Protein AF-A0A1E5GGZ9-F1 (afdb_monomer_lite)

Foldseek 3Di:
DDDDDDDDDDDDDPDDDVVVVVVVVVVVVVVVVVVVVVVVVVVVVVVVVVVVVLVVLLVVLVVLLCVQALDNVLFFGQLPDDPVSLVVSLVSLVPRPPPVSSVVSVVSSVVVNLLRVLSVLCVQFWDPQADRSRAGDLDTHGDPPHDPVSLVVSQVSLVVCVPPDPRSVSSNSNSVD

Secondary structure (DSSP, 8-state):
-----------------HHHHHHHHHHHHHHHHHHHHHHHHHHHHHHHHHHHHHHHHHHHHHHHHHTTBSSTTS-SB-TT--HHHHHHHHHHHTT-S-HHHHHHHHHHHHHHHHHHHHHHHHHHHEES-B-TTSPBPTTPEEPTT--HHHHHHHHHHHHTTTTT-HHHHHHHHHHT-

Organism: NCBI:txid903984

pLDDT: mean 81.41, std 13.01, range [39.62, 95.0]

Radius of gyration: 37.83 Å; chains: 1; bounding box: 65×24×135 Å

Sequence (177 aa):
MSYIRKEVRRKKTKKINYKKLLVILSALVMIMTISIGFLYSKKRNQEILSTQVVQETIEKSDSSIASLFVDDEQIFLKPNVTMGQLSQQRVEVDKIENKMEKEQQLKVLEEASDKCYILATLTNLYQDAIRTDGTIAEHAQLKSGASIENTKTLKKVVEANQEKDDFYQQVWVLLTK

InterPro domains:
  IPR041295 MapZ, extracellular domain 1 [PF18041] (45-154)

Structure (mmCIF, N/CA/C/O backbone):
data_AF-A0A1E5GGZ9-F1
#
_entry.id   AF-A0A1E5GGZ9-F1
#
loop_
_atom_site.group_PDB
_atom_site.id
_atom_site.type_symbol
_atom_site.label_atom_id
_atom_site.label_alt_id
_atom_site.label_comp_id
_atom_site.label_asym_id
_atom_site.label_entity_id
_atom_site.label_seq_id
_atom_site.pdbx_PDB_ins_code
_atom_site.Cartn_x
_atom_site.Cartn_y
_atom_site.Cartn_z
_atom_site.occupancy
_atom_site.B_iso_or_equiv
_atom_site.auth_seq_id
_atom_site.auth_comp_id
_atom_site.auth_asym_id
_atom_site.auth_atom_id
_atom_site.pdbx_PDB_model_num
ATOM 1 N N . MET A 1 1 ? -44.194 13.680 109.880 1.00 39.62 1 MET A N 1
ATOM 2 C CA . MET A 1 1 ? -43.408 12.772 109.014 1.00 39.62 1 MET A CA 1
ATOM 3 C C . MET A 1 1 ? -44.154 12.595 107.699 1.00 39.62 1 MET A C 1
ATOM 5 O O . MET A 1 1 ? -45.273 12.105 107.714 1.00 39.62 1 MET A O 1
ATOM 9 N N . SER A 1 2 ? -43.585 13.109 106.607 1.00 43.19 2 SER A N 1
ATOM 10 C CA . SER A 1 2 ? -44.206 13.222 105.279 1.00 43.19 2 SER A CA 1
ATOM 11 C C . SER A 1 2 ? -43.794 12.042 104.391 1.00 43.19 2 SER A C 1
ATOM 13 O O . SER A 1 2 ? -42.605 11.743 104.293 1.00 43.19 2 SER A O 1
ATOM 15 N N . TYR A 1 3 ? -44.754 11.363 103.758 1.00 43.00 3 TYR A N 1
ATOM 16 C CA . TYR A 1 3 ? -44.488 10.253 102.838 1.00 43.00 3 TYR A CA 1
ATOM 17 C C . TYR A 1 3 ? -44.267 10.781 101.414 1.00 43.00 3 TYR A C 1
ATOM 19 O O . TYR A 1 3 ? -45.208 11.180 100.731 1.00 43.00 3 TYR A O 1
ATOM 27 N N . ILE A 1 4 ? -43.016 10.752 100.945 1.00 49.69 4 ILE A N 1
ATOM 28 C CA . ILE A 1 4 ? -42.650 11.066 99.557 1.00 49.69 4 ILE A CA 1
ATOM 29 C C . ILE A 1 4 ? -42.914 9.831 98.684 1.00 49.69 4 ILE A C 1
ATOM 31 O O . ILE A 1 4 ? -42.223 8.816 98.784 1.00 49.69 4 ILE A O 1
ATOM 35 N N . ARG A 1 5 ? -43.914 9.916 97.803 1.00 49.81 5 ARG A N 1
ATOM 36 C CA . ARG A 1 5 ? -44.244 8.887 96.807 1.00 49.81 5 ARG A CA 1
ATOM 37 C C . ARG A 1 5 ? -43.298 9.040 95.599 1.00 49.81 5 ARG A C 1
ATOM 39 O O . ARG A 1 5 ? -43.390 10.014 94.862 1.00 49.81 5 ARG A O 1
ATOM 46 N N . LYS A 1 6 ? -42.366 8.097 95.404 1.00 50.44 6 LYS A N 1
ATOM 47 C CA . LYS A 1 6 ? -41.472 8.045 94.227 1.00 50.44 6 LYS A CA 1
ATOM 48 C C . LYS A 1 6 ? -42.241 7.563 92.992 1.00 50.44 6 LYS A C 1
ATOM 50 O O . LYS A 1 6 ? -42.609 6.394 92.903 1.00 50.44 6 LYS A O 1
ATOM 55 N N . GLU A 1 7 ? -42.441 8.448 92.023 1.00 47.91 7 GLU A N 1
ATOM 56 C CA . GLU A 1 7 ? -42.975 8.114 90.701 1.00 47.91 7 GLU A CA 1
ATOM 57 C C . GLU A 1 7 ? -41.872 7.535 89.801 1.00 47.91 7 GLU A C 1
ATOM 59 O O . GLU A 1 7 ? -40.962 8.230 89.347 1.00 47.91 7 GLU A O 1
ATOM 64 N N . VAL A 1 8 ? -41.944 6.232 89.529 1.00 52.12 8 VAL A N 1
ATOM 65 C CA . VAL A 1 8 ? -41.054 5.547 88.583 1.00 52.12 8 VAL A CA 1
ATOM 66 C C . VAL A 1 8 ? -41.620 5.709 87.169 1.00 52.12 8 VAL A C 1
ATOM 68 O O . VAL A 1 8 ? -42.516 4.974 86.753 1.00 52.12 8 VAL A O 1
ATOM 71 N N . ARG A 1 9 ? -41.089 6.666 86.395 1.00 53.84 9 ARG A N 1
ATOM 72 C CA . ARG A 1 9 ? -41.392 6.798 84.958 1.00 53.84 9 ARG A CA 1
ATOM 73 C C . ARG A 1 9 ? -40.788 5.621 84.182 1.00 53.84 9 ARG A C 1
ATOM 75 O O . ARG A 1 9 ? -39.596 5.603 83.882 1.00 53.84 9 ARG A O 1
ATOM 82 N N . ARG A 1 10 ? -41.615 4.637 83.814 1.00 49.34 10 ARG A N 1
ATOM 83 C CA . ARG A 1 10 ? -41.230 3.547 82.899 1.00 49.34 10 ARG A CA 1
ATOM 84 C C . ARG A 1 10 ? -41.026 4.099 81.480 1.00 49.34 10 ARG A C 1
ATOM 86 O O . ARG A 1 10 ? -41.991 4.467 80.811 1.00 49.34 10 ARG A O 1
ATOM 93 N N . LYS A 1 11 ? -39.779 4.125 80.994 1.00 53.91 11 LYS A N 1
ATOM 94 C CA . LYS A 1 11 ? -39.467 4.334 79.568 1.00 53.91 11 LYS A CA 1
ATOM 95 C C . LYS A 1 11 ? -40.045 3.164 78.759 1.00 53.91 11 LYS A C 1
ATOM 97 O O . LYS A 1 11 ? -39.612 2.028 78.924 1.00 53.91 11 LYS A O 1
ATOM 102 N N . LYS A 1 12 ? -41.023 3.433 77.887 1.00 48.62 12 LYS A N 1
ATOM 103 C CA . LYS A 1 12 ? -41.531 2.458 76.906 1.00 48.62 12 LYS A CA 1
ATOM 104 C C . LYS A 1 12 ? -40.430 2.164 75.884 1.00 48.62 12 LYS A C 1
ATOM 106 O O . LYS A 1 12 ? -40.115 3.013 75.054 1.00 48.62 12 LYS A O 1
ATOM 111 N N . THR A 1 13 ? -39.858 0.967 75.922 1.00 58.72 13 THR A N 1
ATOM 112 C CA . THR A 1 13 ? -39.008 0.456 74.844 1.00 58.72 13 THR A CA 1
ATOM 113 C C . THR A 1 13 ? -39.896 0.112 73.644 1.00 58.72 13 THR A C 1
ATOM 115 O O . THR A 1 13 ? -40.803 -0.716 73.733 1.00 58.72 13 THR A O 1
ATOM 118 N N . LYS A 1 14 ? -39.688 0.795 72.509 1.00 58.09 14 LYS A N 1
ATOM 119 C CA . LYS A 1 14 ? -40.343 0.451 71.237 1.00 58.09 14 LYS A CA 1
ATOM 120 C C . LYS A 1 14 ? -39.906 -0.967 70.852 1.00 58.09 14 LYS A C 1
ATOM 122 O O . LYS A 1 14 ? -38.741 -1.178 70.533 1.00 58.09 14 LYS A O 1
ATOM 127 N N . LYS A 1 15 ? -40.830 -1.935 70.880 1.00 61.62 15 LYS A N 1
ATOM 128 C CA . LYS A 1 15 ? -40.598 -3.278 70.328 1.00 61.62 15 LYS A CA 1
ATOM 129 C C . LYS A 1 15 ? -40.349 -3.147 68.825 1.00 61.62 15 LYS A C 1
ATOM 131 O O . LYS A 1 15 ? -41.258 -2.795 68.074 1.00 61.62 15 LYS A O 1
ATOM 136 N N . ILE A 1 16 ? -39.114 -3.398 68.402 1.00 63.16 16 ILE A N 1
ATOM 137 C CA . ILE A 1 16 ? -38.745 -3.460 66.988 1.00 63.16 16 ILE A CA 1
ATOM 138 C C . ILE A 1 16 ? -39.475 -4.658 66.380 1.00 63.16 16 ILE A C 1
ATOM 140 O O . ILE A 1 16 ? -39.418 -5.771 66.900 1.00 63.16 16 ILE A O 1
ATOM 144 N N . ASN A 1 17 ? -40.220 -4.422 65.302 1.00 77.56 17 ASN A N 1
ATOM 145 C CA . ASN A 1 17 ? -40.987 -5.469 64.644 1.00 77.56 17 ASN A CA 1
ATOM 146 C C . ASN A 1 17 ? -40.100 -6.149 63.594 1.00 77.56 17 ASN A C 1
ATOM 148 O O . ASN A 1 17 ? -40.028 -5.706 62.447 1.00 77.56 17 ASN A O 1
ATOM 152 N N . TYR A 1 18 ? -39.404 -7.207 64.010 1.00 73.38 18 TYR A N 1
ATOM 153 C CA . TYR A 1 18 ? -38.423 -7.930 63.194 1.00 73.38 18 TYR A CA 1
ATOM 154 C C . TYR A 1 1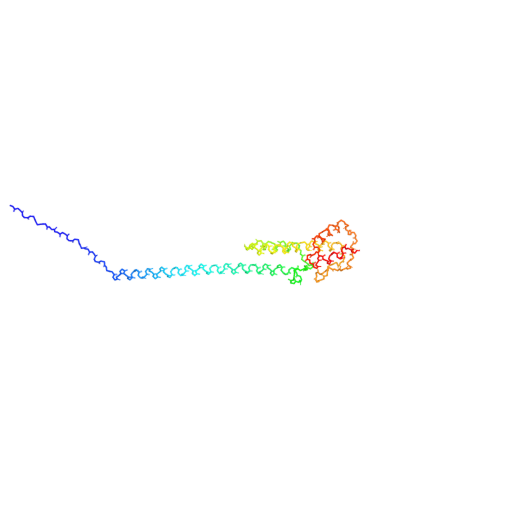8 ? -38.992 -8.448 61.866 1.00 73.38 18 TYR A C 1
ATOM 156 O O . TYR A 1 18 ? -38.265 -8.480 60.881 1.00 73.38 18 TYR A O 1
ATOM 164 N N . LYS A 1 19 ? -40.299 -8.744 61.784 1.00 74.50 19 LYS A N 1
ATOM 165 C CA . LYS A 1 19 ? -40.957 -9.094 60.512 1.00 74.50 19 LYS A CA 1
ATOM 166 C C . LYS A 1 19 ? -40.918 -7.946 59.499 1.00 74.50 19 LYS A C 1
ATOM 168 O O . LYS A 1 19 ? -40.622 -8.176 58.335 1.00 74.50 19 LYS A O 1
ATOM 173 N N . LYS A 1 20 ? -41.166 -6.704 59.936 1.00 72.38 20 LYS A N 1
ATOM 174 C CA . LYS A 1 20 ? -41.074 -5.521 59.059 1.00 72.38 20 LYS A CA 1
ATOM 175 C C . LYS A 1 20 ? -39.625 -5.227 58.669 1.00 72.38 20 LYS A C 1
ATOM 177 O O . LYS A 1 20 ? -39.370 -4.885 57.522 1.00 72.38 20 LYS A O 1
ATOM 182 N N . LEU A 1 21 ? -38.688 -5.403 59.603 1.00 75.75 21 LEU A N 1
ATOM 183 C CA . LEU A 1 21 ? -37.256 -5.228 59.342 1.00 75.75 21 LEU A CA 1
ATOM 184 C C . LEU A 1 21 ? -36.744 -6.232 58.293 1.00 75.75 21 LEU A C 1
ATOM 186 O O . LEU A 1 21 ? -36.010 -5.848 57.391 1.00 75.75 21 LEU A O 1
ATOM 190 N N . LEU A 1 22 ? -37.175 -7.494 58.382 1.00 75.75 22 LEU A N 1
ATOM 191 C CA . LEU A 1 22 ? -36.759 -8.568 57.476 1.00 75.75 22 LEU A CA 1
ATOM 192 C C . LEU A 1 22 ? -37.287 -8.363 56.047 1.00 75.75 22 LEU A C 1
ATOM 194 O O . LEU A 1 22 ? -36.547 -8.566 55.089 1.00 75.75 22 LEU A O 1
ATOM 198 N N . VAL A 1 23 ? -38.523 -7.871 55.899 1.00 75.81 23 VAL A N 1
ATOM 199 C CA . VAL A 1 23 ? -39.086 -7.491 54.590 1.00 75.81 23 VAL A CA 1
ATOM 200 C C . VAL A 1 23 ? -38.289 -6.343 53.961 1.00 75.81 23 VAL A C 1
ATOM 202 O O . VAL A 1 23 ? -37.915 -6.430 52.793 1.00 75.81 23 VAL A O 1
ATOM 205 N N . ILE A 1 24 ? -37.951 -5.309 54.739 1.00 76.31 24 ILE A N 1
ATOM 206 C CA . ILE A 1 24 ? -37.137 -4.178 54.259 1.00 76.31 24 ILE A CA 1
ATOM 207 C C . ILE A 1 24 ? -35.734 -4.646 53.842 1.00 76.31 24 ILE A C 1
ATOM 209 O O . ILE A 1 24 ? -35.237 -4.229 52.796 1.00 76.31 24 ILE A O 1
ATOM 213 N N . LEU A 1 25 ? -35.113 -5.547 54.612 1.00 74.56 25 LEU A N 1
ATOM 214 C CA . LEU A 1 25 ? -33.804 -6.110 54.274 1.00 74.56 25 LEU A CA 1
ATOM 215 C C . LEU A 1 25 ? -33.851 -6.907 52.961 1.00 74.56 25 LEU A C 1
ATOM 217 O O . LEU A 1 25 ? -32.978 -6.744 52.113 1.00 74.56 25 LEU A O 1
ATOM 221 N N . SER A 1 26 ? -34.888 -7.730 52.767 1.00 73.56 26 SER A N 1
ATOM 222 C CA . SER A 1 26 ? -35.053 -8.521 51.539 1.00 73.56 26 SER A CA 1
ATOM 223 C C . SER A 1 26 ? -35.252 -7.645 50.298 1.00 73.56 26 SER A C 1
ATOM 225 O O . SER A 1 26 ? -34.654 -7.912 49.256 1.00 73.56 26 SER A O 1
ATOM 227 N N . ALA A 1 27 ? -36.004 -6.546 50.426 1.00 75.19 27 ALA A N 1
ATOM 228 C CA . ALA A 1 27 ? -36.198 -5.581 49.350 1.00 75.19 27 ALA A CA 1
ATOM 229 C C . ALA A 1 27 ? -34.884 -4.874 48.974 1.00 75.19 27 ALA A C 1
ATOM 231 O O . ALA A 1 27 ? -34.585 -4.723 47.792 1.00 75.19 27 ALA A O 1
ATOM 232 N N . LEU A 1 28 ? -34.059 -4.506 49.961 1.00 73.69 28 LEU A N 1
ATOM 233 C CA . LEU A 1 28 ? -32.743 -3.903 49.719 1.00 73.69 28 LEU A CA 1
ATOM 234 C C . LEU A 1 28 ? -31.791 -4.849 48.976 1.00 73.69 28 LEU A C 1
ATOM 236 O O . LEU A 1 28 ? -31.107 -4.417 48.049 1.00 73.69 28 LEU A O 1
ATOM 240 N N . VAL A 1 29 ? -31.771 -6.136 49.332 1.00 75.00 29 VAL A N 1
ATOM 241 C CA . VAL A 1 29 ? -30.948 -7.145 48.638 1.00 75.00 29 VAL A CA 1
ATOM 242 C C . VAL A 1 29 ? -31.420 -7.351 47.194 1.00 75.00 29 VAL A C 1
ATOM 244 O O . VAL A 1 29 ? -30.595 -7.445 46.283 1.00 75.00 29 VAL A O 1
ATOM 247 N N . MET A 1 30 ? -32.734 -7.353 46.950 1.00 72.06 30 MET A N 1
ATOM 248 C CA . MET A 1 30 ? -33.287 -7.418 45.591 1.00 72.06 30 MET A CA 1
ATOM 249 C C . MET A 1 30 ? -32.882 -6.200 44.748 1.00 72.06 30 MET A C 1
ATOM 251 O O . MET A 1 30 ? -32.442 -6.349 43.612 1.00 72.06 30 MET A O 1
ATOM 255 N N . ILE A 1 31 ? -32.966 -4.992 45.311 1.00 73.75 31 ILE A N 1
ATOM 256 C CA . ILE A 1 31 ? -32.592 -3.759 44.601 1.00 73.75 31 ILE A CA 1
ATOM 257 C C . ILE A 1 31 ? -31.090 -3.749 44.283 1.00 73.75 31 ILE A C 1
ATOM 259 O O . ILE A 1 31 ? -30.701 -3.415 43.163 1.00 73.75 31 ILE A O 1
ATOM 263 N N . MET A 1 32 ? -30.245 -4.157 45.235 1.00 68.38 32 MET A N 1
ATOM 264 C CA . MET A 1 32 ? -28.794 -4.264 45.037 1.00 68.38 32 MET A CA 1
ATOM 265 C C . MET A 1 32 ? -28.446 -5.254 43.918 1.00 68.38 32 MET A C 1
ATOM 267 O O . MET A 1 32 ? -27.656 -4.928 43.035 1.00 68.38 32 MET A O 1
ATOM 271 N N . THR A 1 33 ? -29.061 -6.440 43.906 1.00 69.25 33 THR A N 1
ATOM 272 C CA . THR A 1 33 ? -28.777 -7.475 42.894 1.00 69.25 33 THR A CA 1
ATOM 273 C C . THR A 1 33 ? -29.232 -7.066 41.490 1.00 69.25 33 THR A C 1
ATOM 275 O O . THR A 1 33 ? -28.474 -7.248 40.536 1.00 69.25 33 THR A O 1
ATOM 278 N N . ILE A 1 34 ? -30.398 -6.421 41.352 1.00 72.50 34 ILE A N 1
ATOM 279 C CA . ILE A 1 34 ? -30.869 -5.862 40.069 1.00 72.50 34 ILE A CA 1
ATOM 280 C C . ILE A 1 34 ? -29.932 -4.747 39.577 1.00 72.50 34 ILE A C 1
ATOM 282 O O . ILE A 1 34 ? -29.565 -4.716 38.402 1.00 72.50 34 ILE A O 1
ATOM 286 N N . SER A 1 35 ? -29.498 -3.858 40.476 1.00 68.81 35 SER A N 1
ATOM 287 C CA . SER A 1 35 ? -28.619 -2.732 40.131 1.00 68.81 35 SER A CA 1
ATOM 288 C C . SER A 1 35 ? -27.242 -3.203 39.653 1.00 68.81 35 SER A C 1
ATOM 290 O O . SER A 1 35 ? -26.733 -2.704 38.650 1.00 68.81 35 SER A O 1
ATOM 292 N N . ILE A 1 36 ? -26.660 -4.203 40.325 1.00 69.88 36 ILE A N 1
ATOM 293 C CA . ILE A 1 36 ? -25.376 -4.808 39.937 1.00 69.88 36 ILE A CA 1
ATOM 294 C C . ILE A 1 36 ? -25.501 -5.514 38.579 1.00 69.88 36 ILE A C 1
ATOM 296 O O . ILE A 1 36 ? -24.643 -5.326 37.717 1.00 69.88 36 ILE A O 1
ATOM 300 N N . GLY A 1 37 ? -26.584 -6.267 38.351 1.00 66.50 37 GLY A N 1
ATOM 301 C CA . GLY A 1 37 ? -26.845 -6.921 37.064 1.00 66.50 37 GLY A CA 1
ATOM 302 C C . GLY A 1 37 ? -26.998 -5.926 35.908 1.00 66.50 37 GLY A C 1
ATOM 303 O O . GLY A 1 37 ? -26.435 -6.134 34.832 1.00 66.50 37 GLY A O 1
ATOM 304 N N . PHE A 1 38 ? -27.689 -4.807 36.141 1.00 69.12 38 PHE A N 1
ATOM 305 C CA . PHE A 1 38 ? -27.848 -3.740 35.151 1.00 69.12 38 PHE A CA 1
ATOM 306 C C . PHE A 1 38 ? -26.516 -3.053 34.810 1.00 69.12 38 PHE A C 1
ATOM 308 O O . PHE A 1 38 ? -26.203 -2.863 33.635 1.00 69.12 38 PHE A O 1
ATOM 315 N N . LEU A 1 39 ? -25.699 -2.732 35.818 1.00 66.12 39 LEU A N 1
ATOM 316 C CA . LEU A 1 39 ? -24.358 -2.167 35.624 1.00 66.12 39 LEU A CA 1
ATOM 317 C C . LEU A 1 39 ? -23.430 -3.124 34.867 1.00 66.12 39 LEU A C 1
ATOM 319 O O . LEU A 1 39 ? -22.737 -2.699 33.943 1.00 66.12 39 LEU A O 1
ATOM 323 N N . TYR A 1 40 ? -23.445 -4.410 35.223 1.00 63.47 40 TYR A N 1
ATOM 324 C CA . TYR A 1 40 ? -22.637 -5.429 34.555 1.00 63.47 40 TYR A CA 1
ATOM 325 C C . TYR A 1 40 ? -23.046 -5.608 33.084 1.00 63.47 40 TYR A C 1
ATOM 327 O O . TYR A 1 40 ? -22.190 -5.623 32.202 1.00 63.47 40 TYR A O 1
ATOM 335 N N . SER A 1 41 ? -24.354 -5.654 32.805 1.00 64.19 41 SER A N 1
ATOM 336 C CA . SER A 1 41 ? -24.895 -5.712 31.440 1.00 64.19 41 SER A CA 1
ATOM 337 C C . SER A 1 41 ? -24.514 -4.476 30.616 1.00 64.19 41 SER A C 1
ATOM 339 O O . SER A 1 41 ? -24.007 -4.602 29.503 1.00 64.19 41 SER A O 1
ATOM 341 N N . LYS A 1 42 ? -24.660 -3.270 31.184 1.00 72.44 42 LYS A N 1
ATOM 342 C CA . LYS A 1 42 ? -24.284 -2.016 30.515 1.00 72.44 42 LYS A CA 1
ATOM 343 C C . LYS A 1 42 ? -22.795 -1.971 30.160 1.00 72.44 42 LYS A C 1
ATOM 345 O O . LYS A 1 42 ? -22.462 -1.573 29.047 1.00 72.44 42 LYS A O 1
ATOM 350 N N . LYS A 1 43 ? -21.919 -2.397 31.078 1.00 67.75 43 LYS A N 1
ATOM 351 C CA . LYS A 1 43 ? -20.470 -2.445 30.841 1.00 67.75 43 LYS A CA 1
ATOM 352 C C . LYS A 1 43 ? -20.115 -3.430 29.724 1.00 67.75 43 LYS A C 1
ATOM 354 O O . LYS A 1 43 ? -19.414 -3.049 28.795 1.00 67.75 43 LYS A O 1
ATOM 359 N N . ARG A 1 44 ? -20.662 -4.652 29.762 1.00 62.66 44 ARG A N 1
ATOM 360 C CA . ARG A 1 44 ? -20.424 -5.658 28.715 1.00 62.66 44 ARG A CA 1
ATOM 361 C C . ARG A 1 44 ? -20.929 -5.185 27.346 1.00 62.66 44 ARG A C 1
ATOM 363 O O . ARG A 1 44 ? -20.236 -5.358 26.354 1.00 62.66 44 ARG A O 1
ATOM 370 N N . ASN A 1 45 ? -22.099 -4.549 27.286 1.00 63.44 45 ASN A N 1
ATOM 371 C CA . ASN A 1 45 ? -22.630 -4.018 26.029 1.00 63.44 45 ASN A CA 1
ATOM 372 C C . ASN A 1 45 ? -21.768 -2.876 25.467 1.00 63.44 45 ASN A C 1
ATOM 374 O O . ASN A 1 45 ? -21.613 -2.789 24.254 1.00 63.44 45 ASN A O 1
ATOM 378 N N . GLN A 1 46 ? -21.182 -2.026 26.320 1.00 63.00 46 GLN A N 1
ATOM 379 C CA . GLN A 1 46 ? -20.212 -1.017 25.876 1.00 63.00 46 GLN A CA 1
ATOM 380 C C . GLN A 1 46 ? -18.917 -1.643 25.354 1.00 63.00 46 GLN A C 1
ATOM 382 O O . GLN A 1 46 ? -18.423 -1.202 24.322 1.00 63.00 46 GLN A O 1
ATOM 387 N N . GLU A 1 47 ? -18.390 -2.667 26.030 1.00 62.00 47 GLU A N 1
ATOM 388 C CA . GLU A 1 47 ? -17.198 -3.392 25.575 1.00 62.00 47 GLU A CA 1
ATOM 389 C C . GLU A 1 47 ? -17.444 -4.044 24.206 1.00 62.00 47 GLU A C 1
ATOM 391 O O . GLU A 1 47 ? -16.684 -3.792 23.277 1.00 62.00 47 GLU A O 1
ATOM 396 N N . ILE A 1 48 ? -18.558 -4.764 24.031 1.00 67.94 48 ILE A N 1
ATOM 397 C CA . ILE A 1 48 ? -18.928 -5.385 22.747 1.00 67.94 48 ILE A CA 1
ATOM 398 C C . ILE A 1 48 ? -19.053 -4.334 21.637 1.00 67.94 48 ILE A C 1
ATOM 400 O O . ILE A 1 48 ? -18.495 -4.515 20.558 1.00 67.94 48 ILE A O 1
ATOM 404 N N . LEU A 1 49 ? -19.743 -3.220 21.909 1.00 69.62 49 LEU A N 1
ATOM 405 C CA . LEU A 1 49 ? -19.910 -2.145 20.931 1.00 69.62 49 LEU A CA 1
ATOM 406 C C . LEU A 1 49 ? -18.560 -1.515 20.557 1.00 69.62 49 LEU A C 1
ATOM 408 O O . LEU A 1 49 ? -18.318 -1.237 19.388 1.00 69.62 49 LEU A O 1
ATOM 412 N N . SER A 1 50 ? -17.663 -1.331 21.531 1.00 65.69 50 SER A N 1
ATOM 413 C CA . SER A 1 50 ? -16.319 -0.804 21.278 1.00 65.69 50 SER A CA 1
ATOM 414 C C . SER A 1 50 ? -15.477 -1.752 20.423 1.00 65.69 50 SER A C 1
ATOM 416 O O . SER A 1 50 ? -14.864 -1.309 19.459 1.00 65.69 50 SER A O 1
ATOM 418 N N . THR A 1 51 ? -15.507 -3.061 20.697 1.00 69.38 51 THR A N 1
ATOM 419 C CA . THR A 1 51 ? -14.779 -4.060 19.904 1.00 69.38 51 THR A CA 1
ATOM 420 C C . THR A 1 51 ? -15.311 -4.131 18.476 1.00 69.38 51 THR A C 1
ATOM 422 O O . THR A 1 51 ? -14.525 -4.183 17.537 1.00 69.38 51 THR A O 1
ATOM 425 N N . GLN A 1 52 ? -16.631 -4.066 18.297 1.00 72.06 52 GLN A N 1
ATOM 426 C CA . GLN A 1 52 ? -17.248 -4.090 16.973 1.00 72.06 52 GLN A CA 1
ATOM 427 C C . GLN A 1 52 ? -16.886 -2.848 16.143 1.00 72.06 52 GLN A C 1
ATOM 429 O O . GLN A 1 52 ? -16.548 -2.977 14.972 1.00 72.06 52 GLN A O 1
ATOM 434 N N . VAL A 1 53 ? -16.875 -1.657 16.753 1.00 72.88 53 VAL A N 1
ATOM 435 C CA . VAL A 1 53 ? -16.450 -0.418 16.077 1.00 72.88 53 VAL A CA 1
ATOM 436 C C . VAL A 1 53 ? -14.971 -0.472 15.680 1.00 72.88 53 VAL A C 1
ATOM 438 O O . VAL A 1 53 ? -14.617 -0.030 14.586 1.00 72.88 53 VAL A O 1
ATOM 441 N N . VAL A 1 54 ? -14.106 -1.034 16.531 1.00 73.94 54 VAL A N 1
ATOM 442 C CA . VAL A 1 54 ? -12.685 -1.239 16.201 1.00 73.94 54 VAL A CA 1
ATOM 443 C C . VAL A 1 54 ? -12.542 -2.189 15.008 1.00 73.94 54 VAL A C 1
ATOM 445 O O . VAL A 1 54 ? -11.834 -1.854 14.061 1.00 73.94 54 VAL A O 1
ATOM 448 N N . GLN A 1 55 ? -13.261 -3.314 15.013 1.00 76.44 55 GLN A N 1
ATOM 449 C CA . GLN A 1 55 ? -13.241 -4.298 13.926 1.00 76.44 55 GLN A CA 1
ATOM 450 C C . GLN A 1 55 ? -13.711 -3.687 12.596 1.00 76.44 55 GLN A C 1
ATOM 452 O O . GLN A 1 55 ? -13.012 -3.781 11.594 1.00 76.44 55 GLN A O 1
ATOM 457 N N . GLU A 1 56 ? -14.842 -2.973 12.601 1.00 78.19 56 GLU A N 1
ATOM 458 C CA . GLU A 1 56 ? -15.360 -2.298 11.404 1.00 78.19 56 GLU A CA 1
ATOM 459 C C . GLU A 1 56 ? -14.401 -1.229 10.867 1.00 78.19 56 GLU A C 1
ATOM 461 O O . GLU A 1 56 ? -14.362 -0.980 9.664 1.00 78.19 56 GLU A O 1
ATOM 466 N N . THR A 1 57 ? -13.652 -0.558 11.747 1.00 75.69 57 THR A N 1
ATOM 467 C CA . THR A 1 57 ? -12.668 0.454 11.335 1.00 75.69 57 THR A CA 1
ATOM 468 C C . THR A 1 57 ? -11.471 -0.199 10.647 1.00 75.69 57 THR A C 1
ATOM 470 O O . THR A 1 57 ? -11.013 0.310 9.626 1.00 75.69 57 THR A O 1
ATOM 473 N N . ILE A 1 58 ? -11.004 -1.340 11.164 1.00 80.25 58 ILE A N 1
ATOM 474 C CA . ILE A 1 58 ? -9.913 -2.122 10.566 1.00 80.25 58 ILE A CA 1
ATOM 475 C C . ILE A 1 58 ? -10.344 -2.668 9.200 1.00 80.25 58 ILE A C 1
ATOM 477 O O . ILE A 1 58 ? -9.677 -2.384 8.213 1.00 80.25 58 ILE A O 1
ATOM 481 N N . GLU A 1 59 ? -11.507 -3.322 9.111 1.00 85.38 59 GLU A N 1
ATOM 482 C CA . GLU A 1 59 ? -12.018 -3.905 7.858 1.00 85.38 59 GLU A CA 1
ATOM 483 C C . GLU A 1 59 ? -12.247 -2.848 6.764 1.00 85.38 59 GLU A C 1
ATOM 485 O O . GLU A 1 59 ? -11.934 -3.059 5.588 1.00 85.38 59 GLU A O 1
ATOM 490 N N . LYS A 1 60 ? -12.770 -1.672 7.138 1.00 85.56 60 LYS A N 1
ATOM 491 C CA . LYS A 1 60 ? -12.915 -0.550 6.198 1.00 85.56 60 LYS A CA 1
ATOM 492 C C . LYS A 1 60 ? -11.559 -0.072 5.695 1.00 85.56 60 LYS A C 1
ATOM 494 O O . LYS A 1 60 ? -11.421 0.158 4.497 1.00 85.56 60 LYS A O 1
ATOM 499 N N . SER A 1 61 ? -10.575 0.044 6.582 1.00 85.50 61 SER A N 1
ATOM 500 C CA . SER A 1 61 ? -9.215 0.426 6.205 1.00 85.50 61 SER A CA 1
ATOM 501 C C . SER A 1 61 ? -8.577 -0.610 5.274 1.00 85.50 61 SER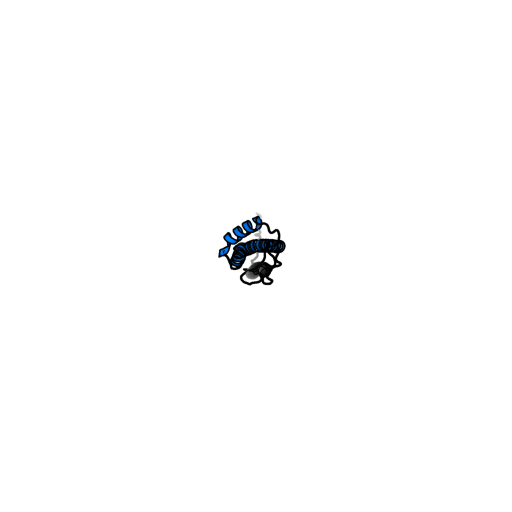 A C 1
ATOM 503 O O . SER A 1 61 ? -8.096 -0.248 4.203 1.00 85.50 61 SER A O 1
ATOM 505 N N . ASP A 1 62 ? -8.679 -1.903 5.597 1.00 87.19 62 ASP A N 1
ATOM 506 C CA . ASP A 1 62 ? -8.144 -2.992 4.770 1.00 87.19 62 ASP A CA 1
ATOM 507 C C . ASP A 1 62 ? -8.756 -3.004 3.371 1.00 87.19 62 ASP A C 1
ATOM 509 O O . ASP A 1 62 ? -8.037 -3.057 2.375 1.00 87.19 62 ASP A O 1
ATOM 513 N N . SER A 1 63 ? -10.084 -2.900 3.273 1.00 89.44 63 SER A N 1
ATOM 514 C CA . SER A 1 63 ? -10.767 -2.866 1.974 1.00 89.44 63 SER A CA 1
ATOM 515 C C . SER A 1 63 ? -10.380 -1.639 1.142 1.00 89.44 63 SER A C 1
ATOM 517 O O . SER A 1 63 ? -10.230 -1.731 -0.079 1.00 89.44 63 SER A O 1
ATOM 519 N N . SER A 1 64 ? -10.171 -0.497 1.797 1.00 90.50 64 SER A N 1
ATOM 520 C CA . SER A 1 64 ? -9.741 0.734 1.146 1.00 90.50 64 SER A CA 1
ATOM 521 C C . SER A 1 64 ? -8.307 0.622 0.618 1.00 90.50 64 SER A C 1
ATOM 523 O O . SER A 1 64 ? -8.055 0.963 -0.540 1.00 90.50 64 SER A O 1
ATOM 525 N N . ILE A 1 65 ? -7.388 0.052 1.404 1.00 92.25 65 ILE A N 1
ATOM 526 C CA . ILE A 1 65 ? -6.009 -0.226 0.979 1.00 92.25 65 ILE A CA 1
ATOM 527 C C . ILE A 1 65 ? -5.989 -1.246 -0.161 1.00 92.25 65 ILE A C 1
ATOM 529 O O . ILE A 1 65 ? -5.371 -0.987 -1.191 1.00 92.25 65 ILE A O 1
ATOM 533 N N . ALA A 1 66 ? -6.714 -2.360 -0.031 1.00 92.38 66 ALA A N 1
ATOM 534 C CA . ALA A 1 66 ? -6.812 -3.386 -1.070 1.00 92.38 66 ALA A CA 1
ATOM 535 C C . ALA A 1 66 ? -7.326 -2.807 -2.398 1.00 92.38 66 ALA A C 1
ATOM 537 O O . ALA A 1 66 ? -6.865 -3.185 -3.471 1.00 92.38 66 ALA A O 1
ATOM 538 N N . SER A 1 67 ? -8.214 -1.808 -2.345 1.00 93.50 67 SER A N 1
ATOM 539 C CA . SER A 1 67 ? -8.737 -1.149 -3.544 1.00 93.50 67 SER A CA 1
ATOM 540 C C . SER A 1 67 ? -7.687 -0.388 -4.367 1.00 93.50 67 SER A C 1
ATOM 542 O O . SER A 1 67 ? -7.965 -0.043 -5.521 1.00 93.50 67 SER A O 1
ATOM 544 N N . LEU A 1 68 ? -6.496 -0.126 -3.820 1.00 93.75 68 LEU A N 1
ATOM 545 C CA . LEU A 1 68 ? -5.377 0.495 -4.534 1.00 93.75 68 LEU A CA 1
ATOM 546 C C . LEU A 1 68 ? -4.680 -0.484 -5.488 1.00 93.75 68 LEU A C 1
ATOM 548 O O . LEU A 1 68 ? -4.046 -0.057 -6.456 1.00 93.75 68 LEU A O 1
ATOM 552 N N . PHE A 1 69 ? -4.817 -1.782 -5.234 1.00 93.94 69 PHE A N 1
ATOM 553 C CA . PHE A 1 69 ? -4.163 -2.844 -5.982 1.00 93.94 69 PHE A CA 1
ATOM 554 C C . PHE A 1 69 ? -5.106 -3.428 -7.036 1.00 93.94 69 PHE A C 1
ATOM 556 O O . PHE A 1 69 ? -6.334 -3.330 -6.935 1.00 93.94 69 PHE A O 1
ATOM 563 N N . VAL A 1 70 ? -4.531 -3.961 -8.111 1.00 92.81 70 VAL A N 1
ATOM 564 C CA . VAL A 1 70 ? -5.289 -4.699 -9.138 1.00 92.81 70 VAL A CA 1
ATOM 565 C C . VAL A 1 70 ? -5.497 -6.164 -8.756 1.00 92.81 70 VAL A C 1
ATOM 567 O O . VAL A 1 70 ? -6.397 -6.802 -9.298 1.00 92.81 70 VAL A O 1
ATOM 570 N N . ASP A 1 71 ? -4.676 -6.671 -7.841 1.00 91.75 71 ASP A N 1
ATOM 571 C CA . ASP A 1 71 ? -4.617 -8.056 -7.400 1.00 91.75 71 ASP A CA 1
ATOM 572 C C . ASP A 1 71 ? -4.773 -8.167 -5.879 1.00 91.75 71 ASP A C 1
ATOM 574 O O . ASP A 1 71 ? -4.449 -7.244 -5.127 1.00 91.75 71 ASP A O 1
ATOM 578 N N . ASP A 1 72 ? -5.253 -9.328 -5.435 1.00 89.56 72 ASP A N 1
ATOM 579 C CA . ASP A 1 72 ? -5.485 -9.618 -4.016 1.00 89.56 72 ASP A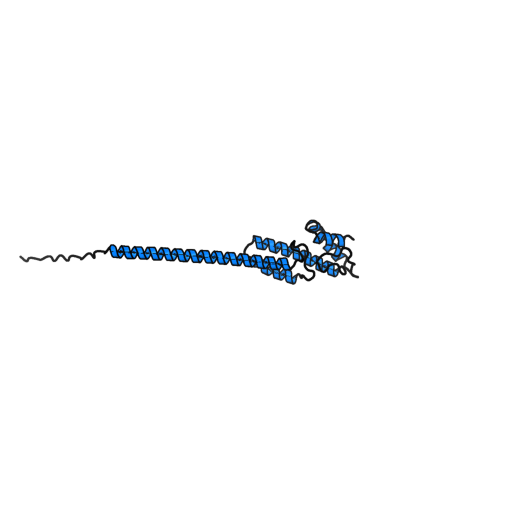 CA 1
ATOM 580 C C . ASP A 1 72 ? -4.174 -9.811 -3.234 1.00 89.56 72 ASP A C 1
ATOM 582 O O . ASP A 1 72 ? -4.151 -9.655 -2.013 1.00 89.56 72 ASP A O 1
ATOM 586 N N . GLU A 1 73 ? -3.075 -10.125 -3.928 1.00 89.44 73 GLU A N 1
ATOM 587 C CA . GLU A 1 73 ? -1.742 -10.319 -3.344 1.00 89.44 73 GLU A CA 1
ATOM 588 C C . GLU A 1 73 ? -1.011 -8.988 -3.085 1.00 89.44 73 GLU A C 1
ATOM 590 O O . GLU A 1 73 ? 0.067 -8.982 -2.492 1.00 89.44 73 GLU A O 1
ATOM 595 N N . GLN A 1 74 ? -1.612 -7.853 -3.470 1.00 91.31 74 GLN A N 1
ATOM 596 C CA . GLN A 1 74 ? -1.070 -6.500 -3.298 1.00 91.31 74 GLN A CA 1
ATOM 597 C C . GLN A 1 74 ? 0.293 -6.297 -3.989 1.00 91.31 74 GLN A C 1
ATOM 599 O O . GLN A 1 74 ? 1.144 -5.497 -3.571 1.00 91.31 74 GLN A O 1
ATOM 604 N N . ILE A 1 75 ? 0.504 -7.005 -5.098 1.00 91.19 75 ILE A N 1
ATOM 605 C CA . ILE A 1 75 ? 1.740 -6.954 -5.873 1.00 91.19 75 ILE A CA 1
ATOM 606 C C . ILE A 1 75 ? 1.733 -5.734 -6.796 1.00 91.19 75 ILE A C 1
ATOM 608 O O . ILE A 1 75 ? 2.701 -4.968 -6.799 1.00 91.19 75 ILE A O 1
ATOM 612 N N . PHE A 1 76 ? 0.645 -5.495 -7.528 1.00 92.62 76 PHE A N 1
ATOM 613 C CA . PHE A 1 76 ? 0.551 -4.463 -8.557 1.00 92.62 76 PHE A CA 1
ATOM 614 C C . PHE A 1 76 ? -0.451 -3.369 -8.175 1.00 92.62 76 PHE A C 1
ATOM 616 O O . PHE A 1 76 ? -1.617 -3.608 -7.861 1.00 92.62 76 PHE A O 1
ATOM 623 N N . LEU A 1 77 ? -0.001 -2.115 -8.255 1.00 93.56 77 LEU A N 1
ATOM 624 C CA . LEU A 1 77 ? -0.877 -0.960 -8.075 1.00 93.56 77 LEU A CA 1
ATOM 625 C C . LEU A 1 77 ? -1.686 -0.678 -9.335 1.00 93.56 77 LEU A C 1
ATOM 627 O O . LEU A 1 77 ? -1.204 -0.834 -10.460 1.00 93.56 77 LEU A O 1
ATOM 631 N N . LYS A 1 78 ? -2.897 -0.149 -9.148 1.00 91.69 78 LYS A N 1
ATOM 632 C CA . LYS A 1 78 ? -3.668 0.401 -10.264 1.00 91.69 78 LYS A CA 1
ATOM 633 C C . LYS A 1 78 ? -2.891 1.555 -10.923 1.00 91.69 78 LYS A C 1
ATOM 635 O O . LYS A 1 78 ? -2.350 2.405 -10.212 1.00 91.69 78 LYS A O 1
ATOM 640 N N . PRO A 1 79 ? -2.888 1.664 -12.268 1.00 86.25 79 PRO A N 1
ATOM 641 C CA . PRO A 1 79 ? -2.077 2.655 -12.991 1.00 86.25 79 PRO A CA 1
ATOM 642 C C . PRO A 1 79 ? -2.356 4.123 -12.635 1.00 86.25 79 PRO A C 1
ATOM 644 O O . PRO A 1 79 ? -1.539 4.997 -12.907 1.00 86.25 79 PRO A O 1
ATOM 647 N N . ASN A 1 80 ? -3.529 4.410 -12.071 1.00 87.75 80 ASN A N 1
ATOM 648 C CA . ASN A 1 80 ? -3.985 5.751 -11.719 1.00 87.75 80 ASN A CA 1
ATOM 649 C C . ASN A 1 80 ? -3.826 6.091 -10.227 1.00 87.75 80 ASN A C 1
ATOM 651 O O . ASN A 1 80 ? -4.286 7.157 -9.814 1.00 87.75 80 ASN A O 1
ATOM 655 N N . VAL A 1 81 ? -3.214 5.214 -9.423 1.00 92.31 81 VAL A N 1
ATOM 656 C CA . VAL A 1 81 ? -2.932 5.503 -8.012 1.00 92.31 81 VAL A CA 1
ATOM 657 C C . VAL A 1 81 ? -1.908 6.627 -7.910 1.00 92.31 81 VAL A C 1
ATOM 659 O O . VAL A 1 81 ? -0.907 6.662 -8.623 1.00 92.31 81 VAL A O 1
ATOM 662 N N . THR A 1 82 ? -2.163 7.559 -6.998 1.00 93.38 82 THR A N 1
ATOM 663 C CA . THR A 1 82 ? -1.307 8.719 -6.746 1.00 93.38 82 THR A CA 1
ATOM 664 C C . THR A 1 82 ? -0.814 8.752 -5.303 1.00 93.38 82 THR A C 1
ATOM 666 O O . THR A 1 82 ? -1.503 8.311 -4.382 1.00 93.38 82 THR A O 1
ATOM 669 N N . MET A 1 83 ? 0.332 9.403 -5.073 1.00 92.25 83 MET A N 1
ATOM 670 C CA . MET A 1 83 ? 0.848 9.668 -3.719 1.00 92.25 83 MET A CA 1
ATOM 671 C C . MET A 1 83 ? -0.155 10.433 -2.838 1.00 92.25 83 MET A C 1
ATOM 673 O O . MET A 1 83 ? -0.148 10.287 -1.616 1.00 92.25 83 MET A O 1
ATOM 677 N N . GLY A 1 84 ? -1.044 11.230 -3.447 1.00 92.88 84 GLY A N 1
ATOM 678 C CA . GLY A 1 84 ? -2.129 11.915 -2.745 1.00 92.88 84 GLY A CA 1
ATOM 679 C C . GLY A 1 84 ? -3.145 10.942 -2.141 1.00 92.88 84 GLY A C 1
ATOM 680 O O . GLY A 1 84 ? -3.494 11.082 -0.971 1.00 92.88 84 GLY A O 1
ATOM 681 N N . GLN A 1 85 ? -3.564 9.925 -2.900 1.00 93.81 85 GLN A N 1
ATOM 682 C CA . GLN A 1 85 ? -4.463 8.875 -2.405 1.00 93.81 85 GLN A CA 1
ATOM 683 C C . GLN A 1 85 ? -3.799 8.041 -1.303 1.00 93.81 85 GLN A C 1
ATOM 685 O O . GLN A 1 85 ? -4.412 7.808 -0.265 1.00 93.81 85 GLN A O 1
ATOM 690 N N . LEU A 1 86 ? -2.524 7.672 -1.472 1.00 94.88 86 LEU A N 1
ATOM 691 C CA . LEU A 1 86 ? -1.767 6.936 -0.449 1.00 94.88 86 LEU A CA 1
ATOM 692 C C . LEU A 1 86 ? -1.629 7.730 0.855 1.00 94.88 86 LEU A C 1
ATOM 694 O O . LEU A 1 86 ? -1.793 7.188 1.946 1.00 94.88 86 LEU A O 1
ATOM 698 N N . SER A 1 87 ? -1.402 9.041 0.752 1.00 94.38 87 SER A N 1
ATOM 699 C CA . SER A 1 87 ? -1.329 9.926 1.919 1.00 94.38 87 SER A CA 1
ATOM 700 C C . SER A 1 87 ? -2.667 10.024 2.656 1.00 94.38 87 SER A C 1
ATOM 702 O O . SER A 1 87 ? -2.686 10.056 3.884 1.00 94.38 87 SER A O 1
ATOM 704 N N . GLN A 1 88 ? -3.788 10.049 1.927 1.00 92.50 88 GLN A N 1
ATOM 705 C CA . GLN A 1 88 ? -5.123 10.028 2.532 1.00 92.50 88 GLN A CA 1
ATOM 706 C C . GLN A 1 88 ? -5.372 8.718 3.285 1.00 92.50 88 GLN A C 1
ATOM 708 O O . GLN A 1 88 ? -5.791 8.763 4.439 1.00 92.50 88 GLN A O 1
ATOM 713 N N . GLN A 1 89 ? -5.031 7.578 2.679 1.00 93.38 89 GLN A N 1
ATOM 714 C CA . GLN A 1 89 ? -5.144 6.270 3.330 1.00 93.38 89 GLN A CA 1
ATOM 715 C C . GLN A 1 89 ? -4.273 6.175 4.580 1.00 93.38 89 GLN A C 1
ATOM 717 O O . GLN A 1 89 ? -4.733 5.727 5.625 1.00 93.38 89 GLN A O 1
ATOM 722 N N . ARG A 1 90 ? -3.049 6.708 4.538 1.00 94.19 90 ARG A N 1
ATOM 723 C CA . ARG A 1 90 ? -2.176 6.754 5.717 1.00 94.19 90 ARG A CA 1
ATOM 724 C C . ARG A 1 90 ? -2.816 7.489 6.896 1.00 94.19 90 ARG A C 1
ATOM 726 O O . ARG A 1 90 ? -2.724 7.019 8.025 1.00 94.19 90 ARG A O 1
ATOM 733 N N . VAL A 1 91 ? -3.497 8.606 6.639 1.00 92.38 91 VAL A N 1
ATOM 734 C CA . VAL A 1 91 ? -4.225 9.364 7.673 1.00 92.38 91 VAL A CA 1
ATOM 735 C C . VAL A 1 91 ? -5.403 8.567 8.247 1.00 92.38 91 VAL A C 1
ATOM 737 O O . VAL A 1 91 ? -5.768 8.759 9.407 1.00 92.38 91 VAL A O 1
ATOM 740 N N . GLU A 1 92 ? -6.023 7.690 7.459 1.00 90.25 92 GLU A N 1
ATOM 741 C CA . GLU A 1 92 ? -7.090 6.796 7.923 1.00 90.25 92 GLU A CA 1
ATOM 742 C C . GLU A 1 92 ? -6.533 5.668 8.794 1.00 90.25 92 GLU A C 1
ATOM 744 O O . GLU A 1 92 ? -6.992 5.508 9.926 1.00 90.25 92 GLU A O 1
ATOM 749 N N . VAL A 1 93 ? -5.476 4.993 8.335 1.00 92.62 93 VAL A N 1
ATOM 750 C CA . VAL A 1 93 ? -4.739 3.978 9.108 1.00 92.62 93 VAL A CA 1
ATOM 751 C C . VAL A 1 93 ? -4.214 4.553 10.423 1.00 92.62 93 VAL A C 1
ATOM 753 O O . VAL A 1 93 ? -4.233 3.892 11.461 1.00 92.62 93 VAL A O 1
ATOM 756 N N . ASP A 1 94 ? -3.795 5.821 10.430 1.00 91.56 94 ASP A N 1
ATOM 757 C CA . ASP A 1 94 ? -3.274 6.465 11.630 1.00 91.56 94 ASP A CA 1
ATOM 758 C C . ASP A 1 94 ? -4.286 6.556 12.781 1.00 91.56 94 ASP A C 1
ATOM 760 O O . ASP A 1 94 ? -3.862 6.649 13.939 1.00 91.56 94 ASP A O 1
ATOM 764 N N . LYS A 1 95 ? -5.589 6.483 12.476 1.00 88.88 95 LYS A N 1
ATOM 765 C CA . LYS A 1 95 ? -6.694 6.495 13.447 1.00 88.88 95 LYS A CA 1
ATOM 766 C C . LYS A 1 95 ? -6.969 5.122 14.067 1.00 88.88 95 LYS A C 1
ATOM 768 O O . LYS A 1 95 ? -7.750 5.050 15.013 1.00 88.88 95 LYS A O 1
ATOM 773 N N . ILE A 1 96 ? -6.362 4.048 13.560 1.00 89.56 96 ILE A N 1
ATOM 774 C CA . ILE A 1 96 ? -6.537 2.700 14.107 1.00 89.56 96 ILE A CA 1
ATOM 775 C C . ILE A 1 96 ? -5.856 2.617 15.474 1.00 89.56 96 ILE A C 1
ATOM 777 O O . ILE A 1 96 ? -4.659 2.865 15.619 1.00 89.56 96 ILE A O 1
ATOM 781 N N . GLU A 1 97 ? -6.633 2.252 16.494 1.00 87.62 97 GLU A N 1
ATOM 782 C CA . GLU A 1 97 ? -6.140 2.138 17.871 1.00 87.62 97 GLU A CA 1
ATOM 783 C C . GLU A 1 97 ? -5.297 0.873 18.089 1.00 87.62 97 GLU A C 1
ATOM 785 O O . GLU A 1 97 ? -4.374 0.862 18.911 1.00 87.62 97 GLU A O 1
ATOM 790 N N . ASN A 1 98 ? -5.587 -0.198 17.343 1.00 89.06 98 ASN A N 1
ATOM 791 C CA . ASN A 1 98 ? -4.810 -1.428 17.398 1.00 89.06 98 ASN A CA 1
ATOM 792 C C . ASN A 1 98 ? -3.443 -1.223 16.729 1.00 89.06 98 ASN A C 1
ATOM 794 O O . ASN A 1 98 ? -3.338 -1.137 15.509 1.00 89.06 98 ASN A O 1
ATOM 798 N N . LYS A 1 99 ? -2.382 -1.180 17.542 1.00 89.38 99 LYS A N 1
ATOM 799 C CA . LYS A 1 99 ? -1.011 -0.928 17.077 1.00 89.38 99 LYS A CA 1
ATOM 800 C C . LYS A 1 99 ? -0.501 -1.956 16.071 1.00 89.38 99 LYS A C 1
ATOM 802 O O . LYS A 1 99 ? 0.205 -1.563 15.154 1.00 89.38 99 LYS A O 1
ATOM 807 N N . MET A 1 100 ? -0.830 -3.234 16.258 1.00 90.06 100 MET A N 1
ATOM 808 C CA . MET A 1 100 ? -0.326 -4.306 15.396 1.00 90.06 100 MET A CA 1
ATOM 809 C C . MET A 1 100 ? -0.926 -4.188 13.993 1.00 90.06 100 MET A C 1
ATOM 811 O O . MET A 1 100 ? -0.190 -4.163 13.014 1.00 90.06 100 MET A O 1
ATOM 815 N N . GLU A 1 101 ? -2.246 -4.024 13.924 1.00 89.56 101 GLU A N 1
ATOM 816 C CA . GLU A 1 101 ? -2.982 -3.833 12.666 1.00 89.56 101 GLU A CA 1
ATOM 817 C C . GLU A 1 101 ? -2.556 -2.537 11.973 1.00 89.56 101 GLU A C 1
ATOM 819 O O . GLU A 1 101 ? -2.251 -2.517 10.783 1.00 89.56 101 GLU A O 1
ATOM 824 N N . LYS A 1 102 ? -2.431 -1.449 12.747 1.00 91.56 102 LYS A N 1
ATOM 825 C CA . LYS A 1 102 ? -1.922 -0.168 12.255 1.00 91.56 102 LYS A CA 1
ATOM 826 C C . LYS A 1 102 ? -0.537 -0.317 11.622 1.00 91.56 102 LYS A C 1
ATOM 828 O O . LYS A 1 102 ? -0.302 0.213 10.543 1.00 91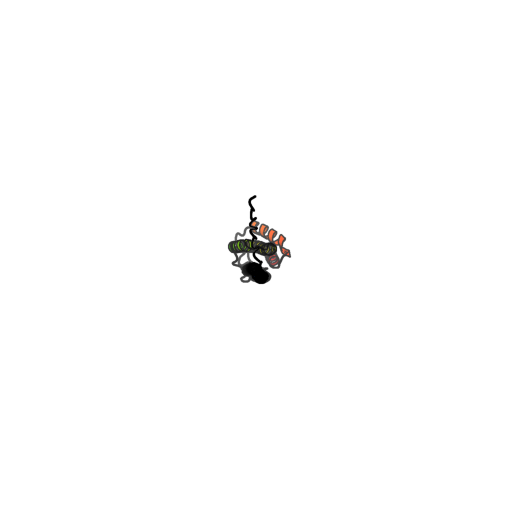.56 102 LYS A O 1
ATOM 833 N N . GLU A 1 103 ? 0.390 -0.997 12.287 1.00 93.44 103 GLU A N 1
ATOM 834 C CA . GLU A 1 103 ? 1.755 -1.177 11.788 1.00 93.44 103 GLU A CA 1
ATOM 835 C C . GLU A 1 103 ? 1.789 -2.022 10.508 1.00 93.44 103 GLU A C 1
ATOM 837 O O . GLU A 1 103 ? 2.485 -1.659 9.559 1.00 93.44 103 GLU A O 1
ATOM 842 N N . GLN A 1 104 ? 0.988 -3.089 10.437 1.00 92.19 104 GLN A N 1
ATOM 843 C CA . GLN A 1 104 ? 0.857 -3.910 9.231 1.00 92.19 104 GLN A CA 1
ATOM 844 C C . GLN A 1 104 ? 0.323 -3.097 8.045 1.00 92.19 104 GLN A C 1
ATOM 846 O O . GLN A 1 104 ? 0.947 -3.079 6.985 1.00 92.19 104 GLN A O 1
ATOM 851 N N . GLN A 1 105 ? -0.772 -2.359 8.234 1.00 93.75 105 GLN A N 1
ATOM 852 C CA . GLN A 1 105 ? -1.356 -1.525 7.181 1.00 93.75 105 GLN A CA 1
ATOM 853 C C . GLN A 1 105 ? -0.432 -0.369 6.763 1.00 93.75 105 GLN A C 1
ATOM 855 O O . GLN A 1 105 ? -0.337 -0.046 5.578 1.00 93.75 105 GLN A O 1
ATOM 860 N N . LEU A 1 106 ? 0.298 0.242 7.705 1.00 94.81 106 LEU A N 1
ATOM 861 C CA . LEU A 1 106 ? 1.294 1.270 7.384 1.00 94.81 106 LEU A CA 1
ATOM 862 C C . LEU A 1 106 ? 2.441 0.713 6.541 1.00 94.81 106 LEU A C 1
ATOM 864 O O . LEU A 1 106 ? 2.893 1.403 5.631 1.00 94.81 106 LEU A O 1
ATOM 868 N N . LYS A 1 107 ? 2.882 -0.519 6.810 1.00 93.50 107 LYS A N 1
ATOM 869 C CA . LYS A 1 107 ? 3.917 -1.179 6.012 1.00 93.50 107 LYS A CA 1
ATOM 870 C C . LYS A 1 107 ? 3.449 -1.417 4.574 1.00 93.50 107 LYS A C 1
ATOM 872 O O . LYS A 1 107 ? 4.184 -1.108 3.641 1.00 93.50 107 LYS A O 1
ATOM 877 N N . VAL A 1 108 ? 2.213 -1.886 4.389 1.00 93.50 108 VAL A N 1
ATOM 878 C CA . VAL A 1 108 ? 1.613 -2.038 3.051 1.00 93.50 108 VAL A CA 1
ATOM 879 C C . VAL A 1 108 ? 1.561 -0.693 2.321 1.00 93.50 108 VAL A C 1
ATOM 881 O O . VAL A 1 108 ? 1.908 -0.606 1.145 1.00 93.50 108 VAL A O 1
ATOM 884 N N . LEU A 1 109 ? 1.178 0.386 3.011 1.00 95.00 109 LEU A N 1
ATOM 885 C CA . LEU A 1 109 ? 1.152 1.730 2.424 1.00 95.00 109 LEU A CA 1
ATOM 886 C C . LEU A 1 109 ? 2.546 2.290 2.110 1.00 95.00 109 LEU A C 1
ATOM 888 O O . LEU A 1 109 ? 2.690 3.060 1.158 1.00 95.00 109 LEU A O 1
ATOM 892 N N . GLU A 1 110 ? 3.564 1.937 2.891 1.00 93.62 110 GLU A N 1
ATOM 893 C CA . GLU A 1 110 ? 4.960 2.282 2.609 1.00 93.62 110 GLU A CA 1
ATOM 894 C C . GLU A 1 110 ? 5.436 1.581 1.331 1.00 93.62 110 GLU A C 1
ATOM 896 O O . GLU A 1 110 ? 5.912 2.244 0.409 1.00 93.62 110 GLU A O 1
ATOM 901 N N . GLU A 1 111 ? 5.183 0.278 1.205 1.00 91.62 111 GLU A N 1
ATOM 902 C CA . GLU A 1 111 ? 5.490 -0.484 -0.010 1.00 91.62 111 GLU A CA 1
ATOM 903 C C . GLU A 1 111 ? 4.704 0.045 -1.225 1.00 91.62 111 GLU A C 1
ATOM 905 O O . GLU A 1 111 ? 5.270 0.237 -2.303 1.00 91.62 111 GLU A O 1
ATOM 910 N N . ALA A 1 112 ? 3.424 0.389 -1.054 1.00 94.31 112 ALA A N 1
ATOM 911 C CA . ALA A 1 112 ? 2.632 1.048 -2.092 1.00 94.31 112 ALA A CA 1
ATOM 912 C C . ALA A 1 112 ? 3.208 2.421 -2.485 1.00 94.31 112 ALA A C 1
ATOM 914 O O . ALA A 1 112 ? 3.170 2.802 -3.656 1.00 94.31 112 ALA A O 1
ATOM 915 N N . SER A 1 113 ? 3.767 3.175 -1.538 1.00 93.75 113 SER A N 1
ATOM 916 C CA . SER A 1 113 ? 4.398 4.472 -1.816 1.00 93.75 113 SER A CA 1
ATOM 917 C C . SER A 1 113 ? 5.656 4.312 -2.665 1.00 93.75 113 SER A C 1
ATOM 919 O O . SER A 1 113 ? 5.831 5.039 -3.647 1.00 93.75 113 SER A O 1
ATOM 921 N N . ASP A 1 114 ? 6.479 3.312 -2.355 1.00 90.50 114 ASP A N 1
ATOM 922 C CA . ASP A 1 114 ? 7.653 2.962 -3.154 1.00 90.50 114 ASP A CA 1
ATOM 923 C C . ASP A 1 114 ? 7.256 2.542 -4.575 1.00 90.50 114 ASP A C 1
ATOM 925 O O . ASP A 1 114 ? 7.787 3.073 -5.559 1.00 90.50 114 ASP A O 1
ATOM 929 N N . LYS A 1 115 ? 6.268 1.646 -4.707 1.00 91.81 115 L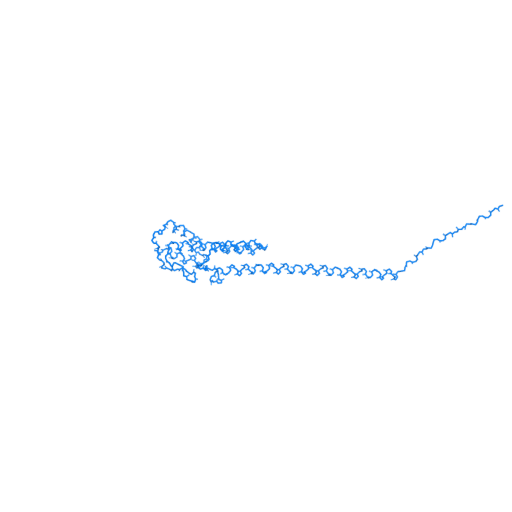YS A N 1
ATOM 930 C CA . LYS A 1 115 ? 5.739 1.208 -6.009 1.00 91.81 115 LYS A CA 1
ATOM 931 C C . LYS A 1 115 ? 5.168 2.390 -6.801 1.00 91.81 115 LYS A C 1
ATOM 933 O O . LYS A 1 115 ? 5.482 2.545 -7.979 1.00 91.81 115 LYS A O 1
ATOM 938 N N . CYS A 1 116 ? 4.410 3.285 -6.164 1.00 93.06 116 CYS A N 1
ATOM 939 C CA . CYS A 1 116 ? 3.856 4.481 -6.805 1.00 93.06 116 CYS A CA 1
ATOM 940 C C . CYS A 1 116 ? 4.956 5.429 -7.313 1.00 93.06 116 CYS A C 1
ATOM 942 O O . CYS A 1 116 ? 4.845 5.967 -8.419 1.00 93.06 116 CYS A O 1
ATOM 944 N N . TYR A 1 117 ? 6.028 5.621 -6.540 1.00 90.50 117 TYR A N 1
ATOM 945 C CA . TYR A 1 117 ? 7.186 6.408 -6.966 1.00 90.50 117 TYR A CA 1
ATOM 946 C C . TYR A 1 117 ? 7.886 5.780 -8.181 1.00 90.50 117 TYR A C 1
ATOM 948 O O . TYR A 1 117 ? 8.211 6.483 -9.147 1.00 90.50 117 TYR A O 1
ATOM 956 N N . ILE A 1 118 ? 8.079 4.458 -8.166 1.00 90.94 118 ILE A N 1
ATOM 957 C CA . ILE A 1 118 ? 8.665 3.704 -9.281 1.00 90.94 118 ILE A CA 1
ATOM 958 C C . ILE A 1 118 ? 7.808 3.864 -10.537 1.00 90.94 118 ILE A C 1
ATOM 960 O O . ILE A 1 118 ? 8.336 4.244 -11.581 1.00 90.94 118 ILE A O 1
ATOM 964 N N . LEU A 1 119 ? 6.492 3.661 -10.437 1.00 91.62 119 LEU A N 1
ATOM 965 C CA . LEU A 1 119 ? 5.557 3.811 -11.555 1.00 91.62 119 LEU A CA 1
ATOM 966 C C . LEU A 1 119 ? 5.576 5.230 -12.141 1.00 91.62 119 LEU A C 1
ATOM 968 O O . LEU A 1 119 ? 5.673 5.402 -13.359 1.00 91.62 119 LEU A O 1
ATOM 972 N N . ALA A 1 120 ? 5.557 6.263 -11.295 1.00 89.75 120 ALA A N 1
ATOM 973 C CA . ALA A 1 120 ? 5.662 7.648 -11.752 1.00 89.75 120 ALA A CA 1
ATOM 974 C C . ALA A 1 120 ? 6.992 7.904 -12.482 1.00 89.75 120 ALA A C 1
ATOM 976 O O . ALA A 1 120 ? 7.029 8.547 -13.535 1.00 89.75 120 ALA A O 1
ATOM 977 N N . THR A 1 121 ? 8.089 7.357 -11.958 1.00 89.62 121 THR A N 1
ATOM 978 C CA . THR A 1 121 ? 9.417 7.480 -12.569 1.00 89.62 121 THR A CA 1
ATOM 979 C C . THR A 1 121 ? 9.483 6.746 -13.908 1.00 89.62 121 THR A C 1
ATOM 981 O O . THR A 1 121 ? 9.948 7.320 -14.891 1.00 89.62 121 THR A O 1
ATOM 984 N N . LEU A 1 122 ? 8.954 5.523 -13.994 1.00 90.31 122 LEU A N 1
ATOM 985 C CA . LEU A 1 122 ? 8.861 4.760 -15.240 1.00 90.31 122 LEU A CA 1
ATOM 986 C C . LEU A 1 122 ? 8.011 5.483 -16.281 1.00 90.31 122 LEU A C 1
ATOM 988 O O . LEU A 1 122 ? 8.437 5.599 -17.424 1.00 90.31 122 LEU A O 1
ATOM 992 N N . THR A 1 123 ? 6.874 6.053 -15.882 1.00 89.12 123 THR A N 1
ATOM 993 C CA . THR A 1 123 ? 6.015 6.851 -16.772 1.00 89.12 123 THR A CA 1
ATOM 994 C C . THR A 1 123 ? 6.754 8.063 -17.333 1.00 89.12 123 THR A C 1
ATOM 996 O O . THR A 1 123 ? 6.526 8.460 -18.474 1.00 89.12 123 THR A O 1
ATOM 999 N N . ASN A 1 124 ? 7.662 8.665 -16.565 1.00 88.88 124 ASN A N 1
ATOM 1000 C CA . ASN A 1 124 ? 8.473 9.789 -17.031 1.00 88.88 124 ASN A CA 1
ATOM 1001 C C . ASN A 1 124 ? 9.636 9.359 -17.936 1.00 88.88 124 ASN A C 1
ATOM 1003 O O . ASN A 1 124 ? 10.044 10.133 -18.801 1.00 88.88 124 ASN A O 1
ATOM 1007 N N . LEU A 1 125 ? 10.163 8.149 -17.753 1.00 89.06 125 LEU A N 1
ATOM 1008 C CA . LEU A 1 125 ? 11.329 7.647 -18.483 1.00 89.06 125 LEU A CA 1
ATOM 1009 C C . LEU A 1 125 ? 10.967 6.892 -19.762 1.00 89.06 125 LEU A C 1
ATOM 1011 O O . LEU A 1 125 ? 11.688 7.004 -20.749 1.00 89.06 125 LEU A O 1
ATOM 1015 N N . TYR A 1 126 ? 9.864 6.154 -19.761 1.00 90.06 126 TYR A N 1
ATOM 1016 C CA . TYR A 1 126 ? 9.490 5.214 -20.809 1.00 90.06 126 TYR A CA 1
ATOM 1017 C C . TYR A 1 126 ? 8.108 5.537 -21.388 1.00 90.06 126 TYR A C 1
ATOM 1019 O O . TYR A 1 126 ? 7.227 6.071 -20.713 1.00 90.06 126 TYR A O 1
ATOM 1027 N N . GLN A 1 127 ? 7.920 5.225 -22.665 1.00 89.50 127 GLN A N 1
ATOM 1028 C CA . GLN A 1 127 ? 6.625 5.212 -23.338 1.00 89.50 127 GLN A CA 1
ATOM 1029 C C . GLN A 1 127 ? 5.928 3.883 -23.044 1.00 89.50 127 GLN A C 1
ATOM 1031 O O . GLN A 1 127 ? 6.546 2.830 -23.182 1.00 89.50 127 GLN A O 1
ATOM 1036 N N . ASP A 1 128 ? 4.665 3.953 -22.621 1.00 87.69 128 ASP A N 1
ATOM 1037 C CA . ASP A 1 128 ? 3.785 2.797 -22.400 1.00 87.69 128 ASP A CA 1
ATOM 1038 C C . ASP A 1 128 ? 4.379 1.696 -21.498 1.00 87.69 128 ASP A C 1
ATOM 1040 O O . ASP A 1 128 ? 4.120 0.508 -21.677 1.00 87.69 128 ASP A O 1
ATOM 1044 N N . ALA A 1 129 ? 5.184 2.085 -20.500 1.00 90.19 129 ALA A N 1
ATOM 1045 C CA . ALA A 1 129 ? 5.819 1.140 -19.578 1.00 90.19 129 ALA A CA 1
ATOM 1046 C C . ALA A 1 129 ? 4.857 0.460 -18.605 1.00 90.19 129 ALA A C 1
ATOM 1048 O O . ALA A 1 129 ? 5.203 -0.583 -18.063 1.00 90.19 129 ALA A O 1
ATOM 1049 N N . ILE A 1 130 ? 3.682 1.038 -18.368 1.00 90.69 130 ILE A N 1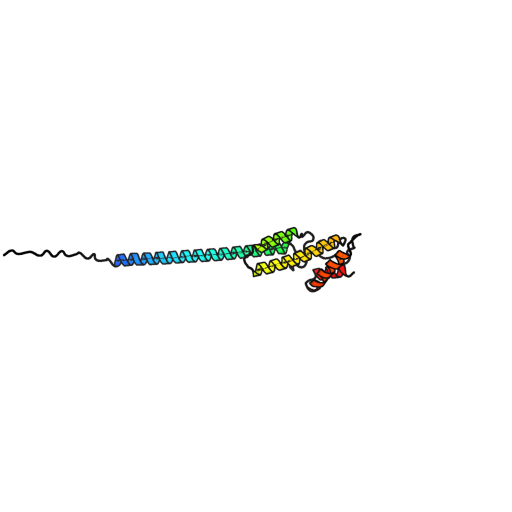
ATOM 1050 C CA . ILE A 1 130 ? 2.687 0.506 -17.436 1.00 90.69 130 ILE A CA 1
ATOM 1051 C C . ILE A 1 130 ? 1.472 0.086 -18.249 1.00 90.69 130 ILE A C 1
ATOM 1053 O O . ILE A 1 130 ? 0.906 0.890 -18.995 1.00 90.69 130 ILE A O 1
ATOM 1057 N N . ARG A 1 131 ? 1.071 -1.173 -18.106 1.00 88.44 131 ARG A N 1
ATOM 1058 C CA . ARG A 1 131 ? -0.116 -1.728 -18.755 1.00 88.44 131 ARG A CA 1
ATOM 1059 C C . ARG A 1 131 ? -1.381 -1.404 -17.961 1.00 88.44 131 ARG A C 1
ATOM 1061 O O . ARG A 1 131 ? -1.336 -0.977 -16.811 1.00 88.44 131 ARG A O 1
ATOM 1068 N N . THR A 1 132 ? -2.542 -1.615 -18.577 1.00 84.00 132 THR A N 1
ATOM 1069 C CA . THR A 1 132 ? -3.845 -1.349 -17.941 1.00 84.00 132 THR A CA 1
ATOM 1070 C C . THR A 1 132 ? -4.129 -2.246 -16.738 1.00 84.00 132 THR A C 1
ATOM 1072 O O . THR A 1 132 ? -4.929 -1.876 -15.885 1.00 84.00 132 THR A O 1
ATOM 1075 N N . ASP A 1 133 ? -3.476 -3.404 -16.668 1.00 85.50 133 ASP A N 1
ATOM 1076 C CA . ASP A 1 133 ? -3.518 -4.349 -15.550 1.00 85.50 133 ASP A CA 1
ATOM 1077 C C . ASP A 1 133 ? -2.469 -4.045 -14.464 1.00 85.50 133 ASP A C 1
ATOM 1079 O O . ASP A 1 133 ? -2.307 -4.840 -13.554 1.00 85.50 133 ASP A O 1
ATOM 1083 N N . GLY A 1 134 ? -1.738 -2.927 -14.548 1.00 83.38 134 GLY A N 1
ATOM 1084 C CA . GLY A 1 134 ? -0.713 -2.550 -13.566 1.00 83.38 134 GLY A CA 1
ATOM 1085 C C . GLY A 1 134 ? 0.652 -3.224 -13.758 1.00 83.38 134 GLY A C 1
ATOM 1086 O O . GLY A 1 134 ? 1.614 -2.821 -13.101 1.00 83.38 134 GLY A O 1
ATOM 1087 N N . THR A 1 135 ? 0.782 -4.189 -14.674 1.00 90.25 135 THR A N 1
ATOM 1088 C CA . THR A 1 135 ? 2.066 -4.855 -14.959 1.00 90.25 135 THR A CA 1
ATOM 1089 C C . THR A 1 135 ? 3.016 -3.967 -15.768 1.00 90.25 135 THR A C 1
ATOM 1091 O O . THR A 1 135 ? 2.600 -3.005 -16.430 1.00 90.25 135 THR A O 1
ATOM 1094 N N . ILE A 1 136 ? 4.314 -4.287 -15.731 1.00 91.88 136 ILE A N 1
ATOM 1095 C CA . ILE A 1 136 ? 5.345 -3.522 -16.440 1.00 91.88 136 ILE A CA 1
ATOM 1096 C C . ILE A 1 136 ? 5.576 -4.119 -17.829 1.00 91.88 136 ILE A C 1
ATOM 1098 O O . ILE A 1 136 ? 5.793 -5.319 -17.999 1.00 91.88 136 ILE A O 1
ATOM 1102 N N . ALA A 1 137 ? 5.544 -3.274 -18.857 1.00 89.75 137 ALA A N 1
ATOM 1103 C CA . ALA A 1 137 ? 5.808 -3.698 -20.221 1.00 89.75 137 ALA A CA 1
ATOM 1104 C C . ALA A 1 137 ? 7.297 -4.031 -20.395 1.00 89.75 137 ALA A C 1
ATOM 1106 O O . ALA A 1 137 ? 8.160 -3.162 -20.301 1.00 89.75 137 ALA A O 1
ATOM 1107 N N . GLU A 1 138 ? 7.601 -5.284 -20.735 1.00 83.31 138 GLU A N 1
ATOM 1108 C CA . GLU A 1 138 ? 8.982 -5.762 -20.895 1.00 83.31 138 GLU A CA 1
ATOM 1109 C C . GLU A 1 138 ? 9.794 -5.046 -21.989 1.00 83.31 138 GLU A C 1
ATOM 1111 O O . GLU A 1 138 ? 11.022 -5.140 -22.001 1.00 83.31 138 GLU A O 1
ATOM 1116 N N . HIS A 1 139 ? 9.127 -4.391 -22.941 1.00 83.38 139 HIS A N 1
ATOM 1117 C CA . HIS A 1 139 ? 9.742 -3.783 -24.126 1.00 83.38 139 HIS A CA 1
ATOM 1118 C C . HIS A 1 139 ? 9.365 -2.304 -24.288 1.00 83.38 139 HIS A C 1
ATOM 1120 O O . HIS A 1 139 ? 9.167 -1.825 -25.405 1.00 83.38 139 HIS A O 1
ATOM 1126 N N . ALA A 1 140 ? 9.241 -1.580 -23.175 1.00 88.00 140 ALA A N 1
ATOM 1127 C CA . ALA A 1 140 ? 8.956 -0.153 -23.208 1.00 88.00 140 ALA A CA 1
ATOM 1128 C C . ALA A 1 140 ? 10.131 0.638 -23.809 1.00 88.00 140 ALA A C 1
ATOM 1130 O O . ALA A 1 140 ? 11.299 0.355 -23.537 1.00 88.00 140 ALA A O 1
ATOM 1131 N N . GLN A 1 141 ? 9.829 1.650 -24.620 1.00 87.25 141 GLN A N 1
ATOM 1132 C CA . GLN A 1 141 ? 10.851 2.490 -25.251 1.00 87.25 141 GLN A CA 1
ATOM 1133 C C . GLN A 1 141 ? 11.162 3.705 -24.380 1.00 87.25 141 GLN A C 1
ATOM 1135 O O . GLN A 1 141 ? 10.249 4.334 -23.851 1.00 87.25 141 GLN A O 1
ATOM 1140 N N . LEU A 1 142 ? 12.437 4.079 -24.250 1.00 88.50 142 LEU A N 1
ATOM 1141 C CA . LEU A 1 142 ? 12.814 5.311 -23.553 1.00 88.50 142 LEU A CA 1
ATOM 1142 C C . LEU A 1 142 ? 12.250 6.541 -24.276 1.00 88.50 142 LEU A C 1
ATOM 1144 O O . LEU A 1 142 ? 12.340 6.672 -25.498 1.00 88.50 142 LEU A O 1
ATOM 1148 N N . LYS A 1 143 ? 11.708 7.486 -23.508 1.00 89.75 143 LYS A N 1
ATOM 1149 C CA . LYS A 1 143 ? 11.310 8.798 -24.017 1.00 89.75 143 LYS A CA 1
ATOM 1150 C C . LYS A 1 143 ? 12.549 9.589 -24.435 1.00 89.75 143 LYS A C 1
ATOM 1152 O O . LYS A 1 143 ? 13.585 9.562 -23.770 1.00 89.75 143 LYS A O 1
ATOM 1157 N N . SER A 1 144 ? 12.419 10.355 -25.516 1.00 82.88 144 SER A N 1
ATOM 1158 C CA . SER A 1 144 ? 13.453 11.309 -25.925 1.00 82.88 144 SER A CA 1
ATOM 1159 C C . SER A 1 144 ? 13.742 12.292 -24.784 1.00 82.88 144 SER A C 1
ATOM 1161 O O . SER A 1 144 ? 12.828 12.953 -24.297 1.00 82.88 144 SER A O 1
ATOM 1163 N N . GLY A 1 145 ? 15.007 12.390 -24.362 1.00 76.06 145 GLY A N 1
ATOM 1164 C CA . GLY A 1 145 ? 15.432 13.267 -23.263 1.00 76.06 145 GLY A CA 1
ATOM 1165 C C . GLY A 1 145 ? 15.307 12.668 -21.855 1.00 76.06 145 GLY A C 1
ATOM 1166 O O . GLY A 1 145 ? 15.445 13.404 -20.879 1.00 76.06 145 GLY A O 1
ATOM 1167 N N . ALA A 1 146 ? 15.063 11.359 -21.724 1.00 79.56 146 ALA A N 1
ATOM 1168 C CA . ALA A 1 146 ? 15.090 10.676 -20.432 1.00 79.56 146 ALA A CA 1
ATOM 1169 C C . ALA A 1 146 ? 16.437 10.881 -19.704 1.00 79.56 146 ALA A C 1
ATOM 1171 O O . ALA A 1 146 ? 17.513 10.717 -20.281 1.00 79.56 146 ALA A O 1
ATOM 1172 N N . SER A 1 147 ? 16.379 11.245 -18.418 1.00 77.31 147 SER A N 1
ATOM 1173 C CA . SER A 1 147 ? 17.577 11.490 -17.607 1.00 77.31 147 SER A CA 1
ATOM 1174 C C . SER A 1 147 ? 18.250 10.181 -17.188 1.00 77.31 147 SER A C 1
ATOM 1176 O O . SER A 1 147 ? 17.660 9.365 -16.478 1.00 77.31 147 SER A O 1
ATOM 1178 N N . ILE A 1 148 ? 19.528 10.032 -17.553 1.00 71.06 148 ILE A N 1
ATOM 1179 C CA . ILE A 1 148 ? 20.390 8.907 -17.149 1.00 71.06 148 ILE A CA 1
ATOM 1180 C C . ILE A 1 148 ? 20.541 8.836 -15.615 1.00 71.06 148 ILE A C 1
ATOM 1182 O O . ILE A 1 148 ? 20.709 7.762 -15.034 1.00 71.06 148 ILE A O 1
ATOM 1186 N N . GLU A 1 149 ? 20.476 9.971 -14.921 1.00 76.38 149 GLU A N 1
ATOM 1187 C CA . GLU A 1 149 ? 20.584 10.005 -13.460 1.00 76.38 149 GLU A CA 1
ATOM 1188 C C . GLU A 1 149 ? 19.354 9.382 -12.787 1.00 76.38 149 GLU A C 1
ATOM 1190 O O . GLU A 1 149 ? 19.495 8.539 -11.898 1.00 76.38 149 GLU A O 1
ATOM 1195 N N . ASN A 1 150 ? 18.156 9.680 -13.298 1.00 75.25 150 ASN A N 1
ATOM 1196 C CA . ASN A 1 150 ? 16.908 9.099 -12.800 1.00 75.25 150 ASN A CA 1
ATOM 1197 C C . ASN A 1 150 ? 16.885 7.574 -12.980 1.00 75.25 150 ASN A C 1
ATOM 1199 O O . ASN A 1 150 ? 16.455 6.860 -12.075 1.00 75.25 150 ASN A O 1
ATOM 1203 N N . THR A 1 151 ? 17.421 7.056 -14.093 1.00 75.75 151 THR A N 1
ATOM 1204 C CA . THR A 1 151 ? 17.549 5.602 -14.293 1.00 75.75 151 THR A CA 1
ATOM 1205 C C . THR A 1 151 ? 18.483 4.938 -13.278 1.00 75.75 151 THR A C 1
ATOM 1207 O O . THR A 1 151 ? 18.198 3.832 -12.827 1.00 75.75 151 THR A O 1
ATOM 1210 N N . LYS A 1 152 ? 19.571 5.603 -12.857 1.00 81.62 152 LYS A N 1
ATOM 1211 C CA . LYS A 1 152 ? 20.504 5.053 -11.855 1.00 81.62 152 LYS A CA 1
ATOM 1212 C C . LYS A 1 152 ? 19.875 4.979 -10.468 1.00 81.62 152 LYS A C 1
ATOM 1214 O O . LYS A 1 152 ? 20.037 3.972 -9.783 1.00 81.62 152 LYS A O 1
ATOM 1219 N N . THR A 1 153 ? 19.178 6.036 -10.055 1.00 82.81 153 THR A N 1
ATOM 1220 C CA . THR A 1 153 ? 18.479 6.070 -8.762 1.00 82.81 153 THR A CA 1
ATOM 1221 C C . THR A 1 153 ? 17.384 5.015 -8.718 1.00 82.81 153 THR A C 1
ATOM 1223 O O . THR A 1 153 ? 17.330 4.237 -7.768 1.00 82.81 153 THR A O 1
ATOM 1226 N N . LEU A 1 154 ? 16.581 4.918 -9.782 1.00 86.12 154 LEU A N 1
ATOM 1227 C CA . LEU A 1 154 ? 15.534 3.910 -9.892 1.00 86.12 154 LEU A CA 1
ATOM 1228 C C . LEU A 1 154 ? 16.105 2.489 -9.810 1.00 86.12 154 LEU A C 1
ATOM 1230 O O . LEU A 1 154 ? 15.600 1.667 -9.053 1.00 86.12 154 LEU A O 1
ATOM 1234 N N . LYS A 1 155 ? 17.210 2.225 -10.518 1.00 88.06 155 LYS A N 1
ATOM 1235 C CA . LYS A 1 155 ? 17.875 0.921 -10.495 1.00 88.06 155 LYS A CA 1
ATOM 1236 C C . LYS A 1 155 ? 18.310 0.512 -9.088 1.00 88.06 155 LYS A C 1
ATOM 1238 O O . LYS A 1 155 ? 18.057 -0.620 -8.709 1.00 88.06 155 LYS A O 1
ATOM 1243 N N . LYS A 1 156 ? 18.879 1.427 -8.295 1.00 87.50 156 LYS A N 1
ATOM 1244 C CA . LYS A 1 156 ? 19.274 1.138 -6.902 1.00 87.50 156 LYS A CA 1
ATOM 1245 C C . LYS A 1 156 ? 18.088 0.767 -6.013 1.00 87.50 156 LYS A C 1
ATOM 1247 O O . LYS A 1 156 ? 18.197 -0.151 -5.210 1.00 87.50 156 LYS A O 1
ATOM 1252 N N . VAL A 1 157 ? 16.973 1.491 -6.142 1.00 85.94 157 VAL A N 1
ATOM 1253 C CA . VAL A 1 157 ? 15.754 1.214 -5.363 1.00 85.94 157 VAL A CA 1
ATOM 1254 C C . VAL A 1 157 ? 15.192 -0.159 -5.726 1.00 85.94 157 VAL A C 1
ATOM 1256 O O . VAL A 1 157 ? 14.822 -0.925 -4.842 1.00 85.94 157 VAL A O 1
ATOM 1259 N N . VAL A 1 158 ? 15.164 -0.486 -7.018 1.00 89.75 158 VAL A N 1
ATOM 1260 C CA . VAL A 1 158 ? 14.650 -1.769 -7.511 1.00 89.75 158 VAL A CA 1
ATOM 1261 C C . VAL A 1 158 ? 15.575 -2.922 -7.120 1.00 89.75 158 VAL A C 1
ATOM 1263 O O . VAL A 1 158 ? 15.091 -3.941 -6.649 1.00 89.75 158 VAL A O 1
ATOM 1266 N N . GLU A 1 159 ? 16.893 -2.746 -7.227 1.00 89.50 159 GLU A N 1
ATOM 1267 C CA . GLU A 1 159 ? 17.897 -3.746 -6.829 1.00 89.50 159 GLU A CA 1
ATOM 1268 C C . GLU A 1 159 ? 17.778 -4.115 -5.346 1.00 89.50 159 GLU A C 1
ATOM 1270 O O . GLU A 1 159 ? 17.791 -5.290 -4.994 1.00 89.50 159 GLU A O 1
ATOM 1275 N N . ALA A 1 160 ? 17.567 -3.124 -4.473 1.00 87.81 160 ALA A N 1
ATOM 1276 C CA . ALA A 1 160 ? 17.390 -3.349 -3.038 1.00 87.81 160 ALA A CA 1
ATOM 1277 C C . ALA A 1 160 ? 16.110 -4.129 -2.680 1.00 87.81 160 ALA A C 1
ATOM 1279 O O . ALA A 1 160 ? 15.996 -4.636 -1.566 1.00 87.81 160 ALA A O 1
ATOM 1280 N N . ASN A 1 161 ? 15.144 -4.205 -3.597 1.00 87.88 161 ASN A N 1
ATOM 1281 C CA . ASN A 1 161 ? 13.833 -4.812 -3.370 1.00 87.88 161 ASN A CA 1
ATOM 1282 C C . ASN A 1 161 ? 13.527 -5.955 -4.348 1.00 87.88 161 ASN A C 1
ATOM 1284 O O . ASN A 1 161 ? 12.414 -6.470 -4.344 1.00 87.88 161 ASN A O 1
ATOM 1288 N N . GLN A 1 162 ? 14.493 -6.366 -5.173 1.00 84.50 162 GLN A N 1
ATOM 1289 C CA . GLN A 1 162 ? 14.252 -7.257 -6.306 1.00 84.50 162 GLN A CA 1
ATOM 1290 C C . GLN A 1 162 ? 13.636 -8.599 -5.879 1.00 84.50 162 GLN A C 1
ATOM 1292 O O . GLN A 1 162 ? 12.765 -9.127 -6.557 1.00 84.50 162 GLN A O 1
ATOM 1297 N N . GLU A 1 163 ? 14.052 -9.141 -4.735 1.00 86.38 163 GLU A N 1
ATOM 1298 C CA . GLU A 1 163 ? 13.583 -10.435 -4.221 1.00 86.38 163 GLU A CA 1
ATOM 1299 C C . GLU A 1 163 ? 12.227 -10.370 -3.499 1.00 86.38 163 GLU A C 1
ATOM 1301 O O . GLU A 1 163 ? 11.738 -11.405 -3.051 1.00 86.38 163 GLU A O 1
ATOM 1306 N N . LYS A 1 164 ? 11.623 -9.181 -3.350 1.00 86.00 164 LYS A N 1
ATOM 1307 C CA . LYS A 1 164 ? 10.379 -9.033 -2.584 1.00 86.00 164 LYS A CA 1
ATOM 1308 C C . LYS A 1 164 ? 9.173 -9.630 -3.297 1.00 86.00 164 LYS A C 1
ATOM 1310 O O . LYS A 1 164 ? 8.414 -10.360 -2.669 1.00 86.00 164 LYS A O 1
ATOM 1315 N N . ASP A 1 165 ? 8.979 -9.281 -4.565 1.00 90.06 165 ASP A N 1
ATOM 1316 C CA . ASP A 1 165 ? 7.812 -9.690 -5.345 1.00 90.06 165 ASP A CA 1
ATOM 1317 C C . ASP A 1 165 ? 8.044 -9.541 -6.862 1.00 90.06 165 ASP A C 1
ATOM 1319 O O . ASP A 1 165 ? 9.063 -9.011 -7.327 1.00 90.06 165 ASP A O 1
ATOM 1323 N N . ASP A 1 166 ? 7.066 -10.010 -7.640 1.00 92.31 166 ASP A N 1
ATOM 1324 C CA . ASP A 1 166 ? 7.092 -9.983 -9.103 1.00 92.31 166 ASP A CA 1
ATOM 1325 C C . ASP A 1 166 ? 7.124 -8.562 -9.684 1.00 92.31 166 ASP A C 1
ATOM 1327 O O . ASP A 1 166 ? 7.650 -8.361 -10.783 1.00 92.31 166 ASP A O 1
ATOM 1331 N N . PHE A 1 167 ? 6.615 -7.555 -8.966 1.00 92.56 167 PHE A N 1
ATOM 1332 C CA . PHE A 1 167 ? 6.646 -6.172 -9.436 1.00 92.56 167 PHE A CA 1
ATOM 1333 C C . PHE A 1 167 ? 8.091 -5.693 -9.587 1.00 92.56 167 PHE A C 1
ATOM 1335 O O . PHE A 1 167 ? 8.482 -5.231 -10.664 1.00 92.56 167 PHE A O 1
ATOM 1342 N N . TYR A 1 168 ? 8.920 -5.847 -8.549 1.00 92.38 168 TYR A N 1
ATOM 1343 C CA . TYR A 1 168 ? 10.317 -5.405 -8.615 1.00 92.38 168 TYR A CA 1
ATOM 1344 C C . TYR A 1 168 ? 11.125 -6.192 -9.653 1.00 92.38 168 TYR A C 1
ATOM 1346 O O . TYR A 1 168 ? 11.974 -5.608 -10.332 1.00 92.38 168 TYR A O 1
ATOM 1354 N N . GLN A 1 169 ? 10.825 -7.479 -9.845 1.00 91.88 169 GLN A N 1
ATOM 1355 C CA . GLN A 1 169 ? 11.447 -8.296 -10.892 1.00 91.88 169 GLN A CA 1
ATOM 1356 C C . GLN A 1 169 ? 11.121 -7.775 -12.295 1.00 91.88 169 GLN A C 1
ATOM 1358 O O . GLN A 1 169 ? 12.028 -7.591 -13.110 1.00 91.88 169 GLN A O 1
ATOM 1363 N N . GLN A 1 170 ? 9.852 -7.470 -12.581 1.00 92.12 170 GLN A N 1
ATOM 1364 C CA . GLN A 1 170 ? 9.462 -6.933 -13.888 1.00 92.12 170 GLN A CA 1
ATOM 1365 C C . GLN A 1 170 ? 10.111 -5.569 -14.164 1.00 92.12 170 GLN A C 1
ATOM 1367 O O . GLN A 1 170 ? 10.598 -5.324 -15.272 1.00 92.12 170 GLN A O 1
ATOM 1372 N N . VAL A 1 171 ? 10.186 -4.694 -13.154 1.00 91.31 171 VAL A N 1
ATOM 1373 C CA . VAL A 1 171 ? 10.891 -3.410 -13.281 1.00 91.31 171 VAL A CA 1
ATOM 1374 C C . VAL A 1 171 ? 12.383 -3.634 -13.542 1.00 91.31 171 VAL A C 1
ATOM 1376 O O . VAL A 1 171 ? 12.962 -2.976 -14.405 1.00 91.31 171 VAL A O 1
ATOM 1379 N N . TRP A 1 172 ? 13.019 -4.574 -12.840 1.00 91.44 172 TRP A N 1
ATOM 1380 C CA . TRP A 1 172 ? 14.434 -4.887 -13.033 1.00 91.44 172 TRP A CA 1
ATOM 1381 C C . TRP A 1 172 ? 14.740 -5.376 -14.452 1.00 91.44 172 TRP A C 1
ATOM 1383 O O . TRP A 1 172 ? 15.700 -4.910 -15.074 1.00 91.44 172 TRP A O 1
ATOM 1393 N N . VAL A 1 173 ? 13.901 -6.267 -14.988 1.00 89.81 173 VAL A N 1
ATOM 1394 C CA . VAL A 1 173 ? 14.009 -6.757 -16.370 1.00 89.81 173 VAL A CA 1
ATOM 1395 C C . VAL A 1 173 ? 13.915 -5.604 -17.369 1.00 89.81 173 VAL A C 1
ATOM 1397 O O . VAL A 1 173 ? 14.677 -5.577 -18.333 1.00 89.81 173 VAL A O 1
ATOM 1400 N N . LEU A 1 174 ? 13.035 -4.625 -17.137 1.00 89.31 174 LEU A N 1
ATOM 1401 C CA . LEU A 1 174 ? 12.947 -3.441 -17.992 1.00 89.31 174 LEU A CA 1
ATOM 1402 C C . LEU A 1 174 ? 14.210 -2.562 -17.904 1.00 89.31 174 LEU A C 1
ATOM 1404 O O . LEU A 1 174 ? 14.674 -2.063 -18.922 1.00 89.31 174 LEU A O 1
ATOM 1408 N N . LEU A 1 175 ? 14.786 -2.384 -16.709 1.00 87.38 175 LEU A N 1
ATOM 1409 C CA . LEU A 1 175 ? 15.943 -1.501 -16.476 1.00 87.38 175 LEU A CA 1
ATOM 1410 C C . LEU A 1 175 ? 17.304 -2.085 -16.882 1.00 87.38 175 LEU A C 1
ATOM 1412 O O . LEU A 1 175 ? 18.307 -1.367 -16.856 1.00 87.38 175 LEU A O 1
ATOM 1416 N N . THR A 1 176 ? 17.376 -3.385 -17.158 1.00 84.75 176 THR A N 1
ATOM 1417 C CA . THR A 1 176 ? 18.628 -4.084 -17.492 1.00 84.75 176 THR A CA 1
ATOM 1418 C C . THR A 1 176 ? 18.788 -4.398 -18.976 1.00 84.75 176 THR A C 1
ATOM 1420 O O . THR A 1 176 ? 19.847 -4.892 -19.366 1.00 84.75 176 THR A O 1
ATOM 1423 N N . LYS A 1 177 ? 17.777 -4.082 -19.786 1.00 72.25 177 LYS A N 1
ATOM 1424 C CA . LYS A 1 177 ? 17.844 -4.101 -21.251 1.00 72.25 177 LYS A CA 1
ATOM 1425 C C . LYS A 1 177 ? 18.517 -2.837 -21.785 1.00 72.25 177 LYS A C 1
ATOM 1427 O O . LYS A 1 177 ? 19.234 -2.971 -22.799 1.00 72.25 177 LYS A O 1
#